Protein AF-A0A959LUS0-F1 (afdb_monomer_lite)

Sequence (94 aa):
MSSIDNTISLFEEMSQAIATKYLAEVKIMTAAKGERPGFDELMAILKKFEKELTQIGAQTVDTAKKVNNPEIETLTDKLHTIIKSTVEGFIKQL

pLDDT: mean 91.71, std 6.07, range [54.25, 96.62]

Foldseek 3Di:
DDPLVVLLVVLLVVLLVLLVVLLVVQVVVCVVVVHGDDPVVVVVSLVVSLVVLVVVLVVSLVVCVVVVPVCSVVSSVSSVVSSVVSSVVSVVSD

Radius of gyration: 15.45 Å; chains: 1; bounding box: 32×21×44 Å

Structure (mmCIF, N/CA/C/O backbone):
data_AF-A0A959LUS0-F1
#
_entry.id   AF-A0A959LUS0-F1
#
loop_
_atom_site.group_PDB
_atom_site.id
_atom_site.type_symbol
_atom_site.label_atom_id
_atom_site.label_alt_id
_atom_site.label_comp_id
_atom_site.label_asym_id
_atom_site.label_entity_id
_atom_site.label_seq_id
_atom_site.pdbx_PDB_ins_code
_atom_site.Cartn_x
_atom_site.Cartn_y
_atom_site.Cartn_z
_atom_site.occupancy
_atom_site.B_iso_or_equiv
_atom_site.auth_seq_id
_atom_site.auth_comp_id
_atom_site.auth_asym_id
_atom_site.auth_atom_id
_atom_site.pdbx_PDB_model_num
ATOM 1 N N . MET A 1 1 ? -3.502 12.635 21.737 1.00 54.25 1 MET A N 1
ATOM 2 C CA . MET A 1 1 ? -3.370 11.749 20.564 1.00 54.25 1 MET A CA 1
ATOM 3 C C . MET A 1 1 ? -3.737 10.356 21.035 1.00 54.25 1 MET A C 1
ATOM 5 O O . MET A 1 1 ? -3.157 9.922 22.029 1.00 54.25 1 MET A O 1
ATOM 9 N N . SER A 1 2 ? -4.773 9.734 20.466 1.00 68.38 2 SER A N 1
ATOM 10 C CA . SER A 1 2 ? -5.183 8.387 20.885 1.00 68.38 2 SER A CA 1
ATOM 11 C C . SER A 1 2 ? -4.161 7.347 20.397 1.00 68.38 2 SER A C 1
ATOM 13 O O . SER A 1 2 ? -3.411 7.593 19.452 1.00 68.38 2 SER A O 1
ATOM 15 N N . SER A 1 3 ? -4.115 6.171 21.032 1.00 76.38 3 SER A N 1
ATOM 16 C CA . SER A 1 3 ? -3.254 5.052 20.597 1.00 76.38 3 SER A CA 1
ATOM 17 C C . SER A 1 3 ? -3.528 4.638 19.137 1.00 76.38 3 SER A C 1
ATOM 19 O O . SER A 1 3 ? -2.642 4.173 18.415 1.00 76.38 3 SER A O 1
ATOM 21 N N . ILE A 1 4 ? -4.757 4.868 18.675 1.00 82.06 4 ILE A N 1
ATOM 22 C CA . ILE A 1 4 ? -5.204 4.551 17.320 1.00 82.06 4 ILE A CA 1
ATOM 23 C C . ILE A 1 4 ? -4.750 5.596 16.323 1.00 82.06 4 ILE A C 1
ATOM 25 O O . ILE A 1 4 ? -4.259 5.208 15.270 1.00 82.06 4 ILE A O 1
ATOM 29 N N . ASP A 1 5 ? -4.821 6.883 16.665 1.00 86.75 5 ASP A N 1
ATOM 30 C CA . ASP A 1 5 ? -4.284 7.941 15.803 1.00 86.75 5 ASP A CA 1
ATOM 31 C C . ASP A 1 5 ? -2.804 7.683 15.505 1.00 86.75 5 ASP A C 1
ATOM 33 O O . ASP A 1 5 ? -2.390 7.727 14.353 1.00 86.75 5 ASP A O 1
ATOM 37 N N . ASN A 1 6 ? -2.027 7.295 16.524 1.00 88.50 6 ASN A N 1
ATOM 38 C CA . ASN A 1 6 ? -0.621 6.927 16.347 1.00 88.50 6 ASN A CA 1
ATOM 39 C C . ASN A 1 6 ? -0.450 5.708 15.426 1.00 88.50 6 ASN A C 1
ATOM 41 O O . ASN A 1 6 ? 0.436 5.695 14.577 1.00 88.50 6 ASN A O 1
ATOM 45 N N . THR A 1 7 ? -1.295 4.684 15.579 1.00 90.00 7 THR A N 1
ATOM 46 C CA . THR A 1 7 ? -1.252 3.479 14.734 1.00 90.00 7 THR A CA 1
ATOM 47 C C . THR A 1 7 ? -1.591 3.803 13.278 1.00 90.00 7 THR A C 1
ATOM 49 O O . THR A 1 7 ? -0.930 3.310 12.367 1.00 90.00 7 THR A O 1
ATOM 52 N N . ILE A 1 8 ? -2.596 4.653 13.058 1.00 92.88 8 ILE A N 1
ATOM 53 C CA . ILE A 1 8 ? -3.017 5.116 11.733 1.00 92.88 8 ILE A CA 1
ATOM 54 C C . ILE A 1 8 ? -1.897 5.934 11.085 1.00 92.88 8 ILE A C 1
ATOM 56 O O . ILE A 1 8 ? -1.539 5.650 9.946 1.00 92.88 8 ILE A O 1
ATOM 60 N N . SER A 1 9 ? -1.307 6.892 11.807 1.00 93.81 9 SER A N 1
ATOM 61 C CA . SER A 1 9 ? -0.195 7.702 11.296 1.00 93.81 9 SER A CA 1
ATOM 62 C C . SER A 1 9 ? 1.017 6.847 10.927 1.00 93.81 9 SER A C 1
ATOM 64 O O . SER A 1 9 ? 1.551 6.993 9.832 1.00 93.81 9 SER A O 1
ATOM 66 N N . LEU A 1 10 ? 1.407 5.895 11.781 1.00 93.50 10 LEU A N 1
ATOM 67 C CA . LEU A 1 10 ? 2.501 4.968 11.470 1.00 93.50 10 LEU A CA 1
ATOM 68 C C . LEU A 1 10 ? 2.191 4.113 10.237 1.00 93.50 10 LEU A C 1
ATOM 70 O O . LEU A 1 10 ? 3.061 3.897 9.395 1.00 93.50 10 LEU A O 1
ATOM 74 N N . PHE A 1 11 ? 0.952 3.636 10.103 1.00 95.25 11 PHE A N 1
ATOM 75 C CA . PHE A 1 11 ? 0.546 2.873 8.928 1.00 95.25 11 PHE A CA 1
ATOM 76 C C . PHE A 1 11 ? 0.575 3.719 7.647 1.00 95.25 11 PHE A C 1
ATOM 78 O O . PHE A 1 11 ? 0.980 3.223 6.594 1.00 95.25 11 PHE A O 1
ATOM 85 N N . GLU A 1 12 ? 0.182 4.990 7.721 1.00 95.62 12 GLU A N 1
ATOM 86 C CA . GLU A 1 12 ? 0.261 5.930 6.603 1.00 95.62 12 GLU A CA 1
ATOM 87 C C . GLU A 1 12 ? 1.714 6.179 6.176 1.00 95.62 12 GLU A C 1
ATOM 89 O O . GLU A 1 12 ? 2.039 6.034 4.995 1.00 95.62 12 GLU A O 1
ATOM 94 N N . GLU A 1 13 ? 2.609 6.452 7.128 1.00 95.50 13 GLU A N 1
ATOM 95 C CA . GLU A 1 13 ? 4.047 6.611 6.875 1.00 95.50 13 GLU A CA 1
ATOM 96 C C . GLU A 1 13 ? 4.653 5.355 6.232 1.00 95.50 13 GLU A C 1
ATOM 98 O O . GLU A 1 13 ? 5.361 5.440 5.223 1.00 95.50 13 GLU A O 1
ATOM 103 N N . MET A 1 14 ? 4.326 4.172 6.762 1.00 95.44 14 MET A N 1
ATOM 104 C CA . MET A 1 14 ? 4.759 2.897 6.187 1.00 95.44 14 MET A CA 1
ATOM 105 C C . MET A 1 14 ? 4.221 2.699 4.769 1.00 95.44 14 MET A C 1
ATOM 107 O O . MET A 1 14 ? 4.969 2.284 3.882 1.00 95.44 14 MET A O 1
ATOM 111 N N . SER A 1 15 ? 2.949 3.021 4.530 1.00 95.44 15 SER A N 1
ATOM 112 C CA . SER A 1 15 ? 2.327 2.886 3.209 1.00 95.44 15 SER A CA 1
ATOM 113 C C . SER A 1 15 ? 3.027 3.767 2.171 1.00 95.44 15 SER A C 1
ATOM 115 O O . SER A 1 15 ? 3.324 3.306 1.065 1.00 95.44 15 SER A O 1
ATOM 117 N N . GLN A 1 16 ? 3.382 5.000 2.543 1.00 95.50 16 GLN A N 1
ATOM 118 C CA . GLN A 1 16 ? 4.153 5.916 1.695 1.00 95.50 16 GLN A CA 1
ATOM 119 C C . GLN A 1 16 ? 5.585 5.421 1.439 1.00 95.50 16 GLN A C 1
ATOM 121 O O . GLN A 1 16 ? 6.084 5.500 0.309 1.00 95.50 16 GLN A O 1
ATOM 126 N N . ALA A 1 17 ? 6.250 4.863 2.454 1.00 95.81 17 ALA A N 1
ATOM 127 C CA . ALA A 1 17 ? 7.584 4.284 2.301 1.00 95.81 17 ALA A CA 1
ATOM 128 C C . ALA A 1 17 ? 7.577 3.082 1.338 1.00 95.81 17 ALA A C 1
ATOM 130 O O . ALA A 1 17 ? 8.440 2.975 0.462 1.00 95.81 17 ALA A O 1
ATOM 131 N N . ILE A 1 18 ? 6.568 2.213 1.445 1.00 95.62 18 ILE A N 1
ATOM 132 C CA . ILE A 1 18 ? 6.379 1.068 0.545 1.00 95.62 18 ILE A CA 1
ATOM 133 C C . ILE A 1 18 ? 6.101 1.550 -0.882 1.00 95.62 18 ILE A C 1
ATOM 135 O O . ILE A 1 18 ? 6.731 1.061 -1.821 1.00 95.62 18 ILE A O 1
ATOM 139 N N . ALA A 1 19 ? 5.227 2.543 -1.064 1.00 96.25 19 ALA A N 1
ATOM 140 C CA . ALA A 1 19 ? 4.974 3.126 -2.381 1.00 96.25 19 ALA A CA 1
ATOM 141 C C . ALA A 1 19 ? 6.264 3.681 -3.008 1.00 96.25 19 ALA A C 1
ATOM 143 O O . ALA A 1 19 ? 6.569 3.401 -4.167 1.00 96.25 19 ALA A O 1
ATOM 144 N N . THR A 1 20 ? 7.076 4.393 -2.222 1.00 95.50 20 THR A N 1
ATOM 145 C CA . THR A 1 20 ? 8.369 4.936 -2.668 1.00 95.50 20 THR A CA 1
ATOM 146 C C . THR A 1 20 ? 9.340 3.831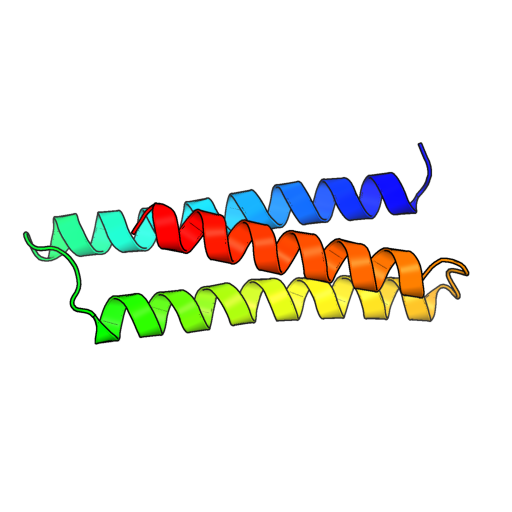 -3.087 1.00 95.50 20 THR A C 1
ATOM 148 O O . THR A 1 20 ? 9.988 3.948 -4.129 1.00 95.50 20 THR A O 1
ATOM 151 N N . LYS A 1 21 ? 9.412 2.732 -2.323 1.00 96.25 21 LYS A N 1
ATOM 152 C CA . LYS A 1 21 ? 10.215 1.543 -2.657 1.00 96.25 21 LYS A CA 1
ATOM 153 C C . LYS A 1 21 ? 9.810 0.961 -4.016 1.00 96.25 21 LYS A C 1
ATOM 155 O O . LYS A 1 21 ? 10.677 0.755 -4.862 1.00 96.25 21 LYS A O 1
ATOM 160 N N . TYR A 1 22 ? 8.517 0.744 -4.256 1.00 96.06 22 TYR A N 1
ATOM 161 C CA . TYR A 1 22 ? 8.049 0.191 -5.534 1.00 96.06 22 TYR A CA 1
ATOM 162 C C . TYR A 1 22 ? 8.213 1.172 -6.705 1.00 96.06 22 TYR A C 1
ATOM 164 O O . TYR A 1 22 ? 8.522 0.753 -7.819 1.00 96.06 22 TYR A O 1
ATOM 172 N N . LEU A 1 23 ? 8.089 2.484 -6.474 1.00 94.50 23 LEU A N 1
ATOM 173 C CA . LEU A 1 23 ? 8.384 3.488 -7.505 1.00 94.50 23 LEU A CA 1
ATOM 174 C C . LEU A 1 23 ? 9.871 3.496 -7.867 1.00 94.50 23 LEU A C 1
ATOM 176 O O . LEU A 1 23 ? 10.225 3.641 -9.038 1.00 94.50 23 LEU A O 1
ATOM 180 N N . ALA A 1 24 ? 10.750 3.331 -6.878 1.00 94.75 24 ALA A N 1
ATOM 181 C CA . ALA A 1 24 ? 12.177 3.180 -7.122 1.00 94.75 24 ALA A CA 1
ATOM 182 C C . ALA A 1 24 ? 12.471 1.909 -7.932 1.00 94.75 24 ALA A C 1
ATOM 184 O O . ALA A 1 24 ? 13.257 1.977 -8.873 1.00 94.75 24 ALA A O 1
ATOM 185 N N . GLU A 1 25 ? 11.801 0.789 -7.642 1.00 93.69 25 GLU A N 1
ATOM 186 C CA . GLU A 1 25 ? 11.919 -0.452 -8.423 1.00 93.69 25 GLU A CA 1
ATOM 187 C C . GLU A 1 25 ? 11.552 -0.228 -9.899 1.00 93.69 25 GLU A C 1
ATOM 189 O O . GLU A 1 25 ? 12.338 -0.568 -10.782 1.00 93.69 25 GLU A O 1
ATOM 194 N N . VAL A 1 26 ? 10.430 0.447 -10.180 1.00 93.88 26 VAL A N 1
ATOM 195 C CA . VAL A 1 26 ? 10.024 0.804 -11.555 1.00 93.88 26 VAL A CA 1
ATOM 196 C C . VAL A 1 26 ? 11.072 1.684 -12.244 1.00 93.88 26 VAL A C 1
ATOM 198 O O . VAL A 1 26 ? 11.422 1.445 -13.405 1.00 93.88 26 VAL A O 1
ATOM 201 N N . LYS A 1 27 ? 11.615 2.686 -11.543 1.00 93.19 27 LYS A N 1
ATOM 202 C CA . LYS A 1 27 ? 12.664 3.570 -12.081 1.00 93.19 27 LYS A CA 1
ATOM 203 C C . LYS A 1 27 ? 13.960 2.811 -12.371 1.00 93.19 27 LYS A C 1
ATOM 205 O O . LYS A 1 27 ? 14.561 3.027 -13.420 1.00 93.19 27 LYS A O 1
ATOM 210 N N . ILE A 1 28 ? 14.366 1.906 -11.482 1.00 93.94 28 ILE A N 1
ATOM 211 C CA . ILE A 1 28 ? 15.548 1.055 -11.664 1.00 93.94 28 ILE A CA 1
ATOM 212 C C . ILE A 1 28 ? 15.346 0.120 -12.858 1.00 93.94 28 ILE A C 1
ATOM 214 O O . ILE A 1 28 ? 16.234 0.023 -13.700 1.00 93.94 28 ILE A O 1
ATOM 218 N N . MET A 1 29 ? 14.175 -0.513 -12.983 1.00 91.62 29 MET A N 1
ATOM 219 C CA . MET A 1 29 ? 13.849 -1.350 -14.143 1.00 91.62 29 MET A CA 1
ATOM 220 C C . MET A 1 29 ? 13.890 -0.551 -15.448 1.00 91.62 29 MET A C 1
ATOM 222 O O . MET A 1 29 ? 14.456 -1.027 -16.428 1.00 91.62 29 MET A O 1
ATOM 226 N N . THR A 1 30 ? 13.355 0.673 -15.440 1.00 91.94 30 THR A N 1
ATOM 227 C CA . THR A 1 30 ? 13.400 1.582 -16.597 1.00 91.94 30 THR A CA 1
ATOM 228 C C . THR A 1 30 ? 14.842 1.899 -16.994 1.00 91.94 30 THR A C 1
ATOM 230 O O . THR A 1 30 ? 15.211 1.782 -18.159 1.00 91.94 30 THR A O 1
ATOM 233 N N . ALA A 1 31 ? 15.684 2.251 -16.019 1.00 93.38 31 ALA A N 1
ATOM 234 C CA . ALA A 1 31 ? 17.092 2.555 -16.259 1.00 93.38 31 ALA A CA 1
ATOM 235 C C . ALA A 1 31 ? 17.882 1.330 -16.751 1.00 93.38 31 ALA A C 1
ATOM 237 O O . ALA A 1 31 ? 18.727 1.462 -17.631 1.00 93.38 31 ALA A O 1
ATOM 238 N N . ALA A 1 32 ? 17.593 0.140 -16.214 1.00 92.50 32 ALA A N 1
ATOM 239 C CA . ALA A 1 32 ? 18.274 -1.099 -16.581 1.00 92.50 32 ALA A CA 1
ATOM 240 C C . ALA A 1 32 ? 17.899 -1.594 -17.986 1.00 92.50 32 ALA A C 1
ATOM 242 O O . ALA A 1 32 ? 18.753 -2.123 -18.694 1.00 92.50 32 ALA A O 1
ATOM 243 N N . LYS A 1 33 ? 16.635 -1.429 -18.391 1.00 91.00 33 LYS A N 1
ATOM 244 C CA . LYS A 1 33 ? 16.152 -1.836 -19.719 1.00 91.00 33 LYS A CA 1
ATOM 245 C C . LYS A 1 33 ? 16.371 -0.777 -20.798 1.00 91.00 33 LYS A C 1
ATOM 247 O O . LYS A 1 33 ? 16.339 -1.103 -21.977 1.00 91.00 33 LYS A O 1
ATOM 252 N N . GLY A 1 34 ? 16.566 0.482 -20.404 1.00 91.25 34 GLY A N 1
ATOM 253 C CA . GLY A 1 34 ? 16.6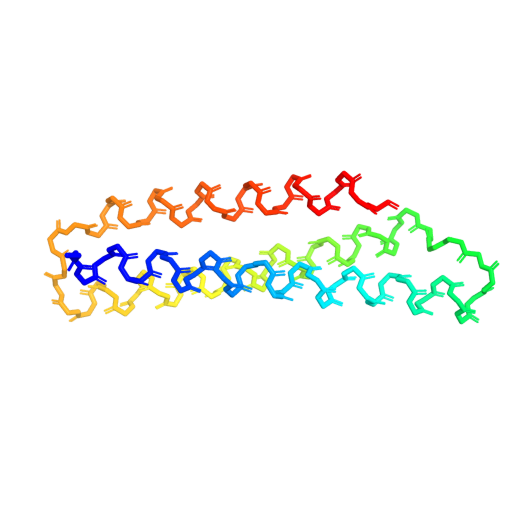04 1.621 -21.324 1.00 91.25 34 GLY A CA 1
ATOM 254 C C . GLY A 1 34 ? 15.225 2.026 -21.858 1.00 91.25 34 GLY A C 1
ATOM 255 O O . GLY A 1 34 ? 15.127 2.967 -22.640 1.00 91.25 34 GLY A O 1
ATOM 256 N N . GLU A 1 35 ? 14.160 1.353 -21.422 1.00 89.88 35 GLU A N 1
ATOM 257 C CA . GLU A 1 35 ? 12.777 1.629 -21.796 1.00 89.88 35 GLU A CA 1
ATOM 258 C C . GLU A 1 35 ? 11.835 1.413 -20.609 1.00 89.88 35 GLU A C 1
ATOM 260 O O . GLU A 1 35 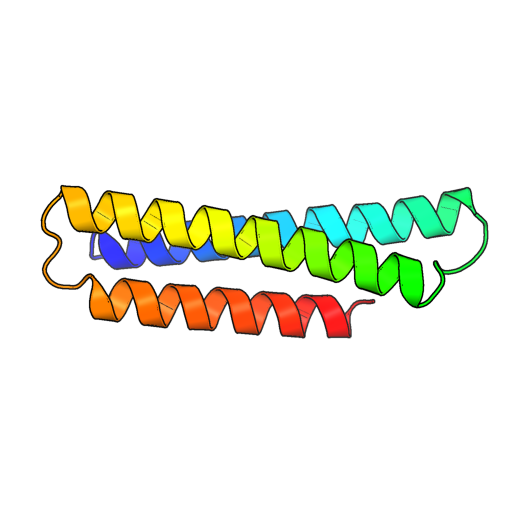? 12.158 0.715 -19.643 1.00 89.88 35 GLU A O 1
ATOM 265 N N . ARG A 1 36 ? 10.653 2.031 -20.675 1.00 87.88 36 ARG A N 1
ATOM 266 C CA . ARG A 1 36 ? 9.623 1.893 -19.642 1.00 87.88 36 ARG A CA 1
ATOM 267 C C . ARG A 1 36 ? 9.152 0.428 -19.569 1.00 87.88 36 ARG A C 1
ATOM 269 O O . ARG A 1 36 ? 8.873 -0.145 -20.621 1.00 87.88 36 ARG A O 1
ATOM 276 N N . PRO A 1 37 ? 8.999 -0.162 -18.364 1.00 91.88 37 PRO A N 1
ATOM 277 C CA . PRO A 1 37 ? 8.443 -1.500 -18.209 1.00 91.88 37 PRO A CA 1
ATOM 278 C C . PRO A 1 37 ? 7.096 -1.646 -18.917 1.00 91.88 37 PRO A C 1
ATOM 280 O O . PRO A 1 37 ? 6.272 -0.723 -18.915 1.00 91.88 37 PRO A O 1
ATOM 283 N N . GLY A 1 38 ? 6.871 -2.820 -19.504 1.00 92.62 38 GLY A N 1
ATOM 284 C CA . GLY A 1 38 ? 5.620 -3.126 -20.192 1.00 92.62 38 GLY A CA 1
ATOM 285 C C . GLY A 1 38 ? 4.429 -3.149 -19.232 1.00 92.62 38 GLY A C 1
ATOM 286 O O . GLY A 1 38 ? 4.587 -3.273 -18.016 1.00 92.62 38 GLY A O 1
ATOM 287 N N . PHE A 1 39 ? 3.215 -3.076 -19.781 1.00 91.12 39 PHE A N 1
ATOM 288 C CA . PHE A 1 39 ? 1.981 -3.091 -18.988 1.00 91.12 39 PHE A CA 1
ATOM 289 C C . PHE A 1 39 ? 1.904 -4.289 -18.030 1.00 91.12 39 PHE A C 1
ATOM 291 O O . PHE A 1 39 ? 1.589 -4.112 -16.855 1.00 91.12 39 PHE A O 1
ATOM 298 N N . ASP A 1 40 ? 2.257 -5.488 -18.499 1.00 93.62 40 ASP A N 1
ATOM 299 C CA . ASP A 1 40 ? 2.219 -6.705 -17.681 1.00 93.62 40 ASP A CA 1
ATOM 300 C C . ASP A 1 40 ? 3.186 -6.642 -16.491 1.00 93.62 40 ASP A C 1
ATOM 302 O O . ASP A 1 40 ? 2.868 -7.114 -15.398 1.00 93.62 40 ASP A O 1
ATOM 306 N N . GLU A 1 41 ? 4.347 -6.009 -16.670 1.00 93.00 41 GLU A N 1
ATOM 307 C CA . GLU A 1 41 ? 5.341 -5.835 -15.609 1.00 93.00 41 GLU A CA 1
ATOM 308 C C . GLU A 1 41 ? 4.876 -4.808 -14.580 1.00 93.00 41 GLU A C 1
ATOM 310 O O . GLU A 1 41 ? 4.942 -5.065 -13.378 1.00 93.00 41 GLU A O 1
ATOM 315 N N . LEU A 1 42 ? 4.336 -3.677 -15.045 1.00 93.50 42 LEU A N 1
ATOM 316 C CA . LEU A 1 42 ? 3.742 -2.663 -14.174 1.00 93.50 42 LEU A CA 1
ATOM 317 C C . LEU A 1 42 ? 2.564 -3.238 -13.378 1.00 93.50 42 LEU A C 1
ATOM 319 O O . LEU A 1 42 ? 2.451 -2.992 -12.179 1.00 93.50 42 LEU A O 1
ATOM 323 N N . MET A 1 43 ? 1.726 -4.062 -14.008 1.00 93.62 43 MET A N 1
ATOM 324 C CA . MET A 1 43 ? 0.615 -4.744 -13.345 1.00 93.62 43 MET A CA 1
ATOM 325 C C . MET A 1 43 ? 1.109 -5.782 -12.324 1.00 93.62 43 MET A C 1
ATOM 327 O O . MET A 1 43 ? 0.527 -5.922 -11.247 1.00 93.62 43 MET A O 1
ATOM 331 N N . ALA A 1 44 ? 2.195 -6.503 -12.617 1.00 94.56 44 ALA A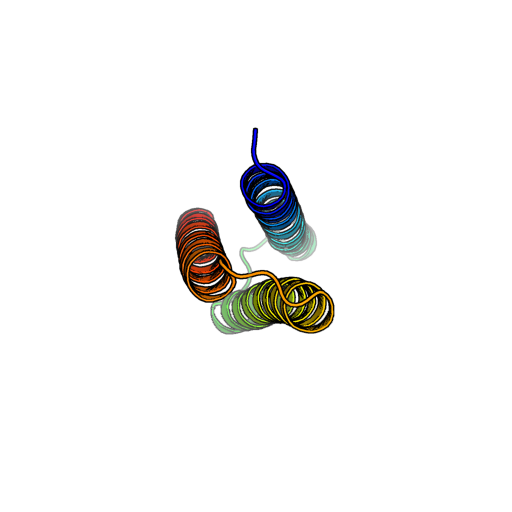 N 1
ATOM 332 C CA . ALA A 1 44 ? 2.805 -7.426 -11.663 1.00 94.56 44 ALA A CA 1
ATOM 333 C C . ALA A 1 44 ? 3.371 -6.693 -10.434 1.00 94.56 44 ALA A C 1
ATOM 335 O O . ALA A 1 44 ? 3.196 -7.165 -9.308 1.00 94.56 44 ALA A O 1
ATOM 336 N N . ILE A 1 45 ? 4.003 -5.535 -10.639 1.00 94.62 45 ILE A N 1
ATOM 337 C CA . ILE A 1 45 ? 4.489 -4.661 -9.564 1.00 94.62 45 ILE A CA 1
ATOM 338 C C . ILE A 1 45 ? 3.316 -4.143 -8.731 1.00 94.62 45 ILE A C 1
ATOM 340 O O . ILE A 1 45 ? 3.331 -4.290 -7.511 1.00 94.62 45 ILE A O 1
ATOM 344 N N . LEU A 1 46 ? 2.268 -3.626 -9.380 1.00 94.38 46 LEU A N 1
ATOM 345 C CA . LEU A 1 46 ? 1.065 -3.129 -8.713 1.00 94.38 46 LEU A CA 1
ATOM 346 C C . LEU A 1 46 ? 0.430 -4.200 -7.814 1.00 94.38 46 LEU A C 1
ATOM 348 O O . LEU A 1 46 ? 0.136 -3.930 -6.653 1.00 94.38 46 LEU A O 1
ATOM 352 N N . LYS A 1 47 ? 0.299 -5.438 -8.307 1.00 94.94 47 LYS A N 1
ATOM 353 C CA . LYS A 1 47 ? -0.235 -6.564 -7.521 1.00 94.94 47 LYS A CA 1
ATOM 354 C C . LYS A 1 47 ? 0.627 -6.909 -6.308 1.00 94.94 47 LYS A C 1
ATOM 356 O O . LYS A 1 47 ? 0.090 -7.244 -5.254 1.00 94.94 47 LYS A O 1
ATOM 361 N N . LYS A 1 48 ? 1.959 -6.876 -6.443 1.00 95.50 48 LYS A N 1
ATOM 362 C CA . LYS A 1 48 ? 2.873 -7.119 -5.311 1.00 95.50 48 LYS A CA 1
ATOM 363 C C . LYS A 1 48 ? 2.741 -6.020 -4.263 1.00 95.50 48 LYS A C 1
ATOM 365 O O . LYS A 1 48 ? 2.608 -6.322 -3.081 1.00 95.50 48 LYS A O 1
ATOM 370 N N . PHE A 1 49 ? 2.714 -4.776 -4.722 1.00 95.69 49 PHE A N 1
ATOM 371 C CA . PHE A 1 49 ? 2.559 -3.596 -3.892 1.00 95.69 49 PHE A CA 1
ATOM 372 C C . PHE A 1 49 ? 1.239 -3.597 -3.105 1.00 95.69 49 PHE A C 1
ATOM 374 O O . PHE A 1 49 ? 1.260 -3.495 -1.879 1.00 95.69 49 PHE A O 1
ATOM 381 N N . GLU A 1 50 ? 0.103 -3.799 -3.776 1.00 94.81 50 GLU A N 1
ATOM 382 C CA . GLU A 1 50 ? -1.216 -3.873 -3.133 1.00 94.81 50 GLU A CA 1
ATOM 383 C C . GLU A 1 50 ? -1.286 -5.020 -2.112 1.00 94.81 50 GLU A C 1
ATOM 385 O O . GLU A 1 50 ? -1.815 -4.860 -1.006 1.00 94.81 50 GLU A O 1
ATOM 390 N N . LYS A 1 51 ? -0.694 -6.174 -2.447 1.00 95.75 51 LYS A N 1
ATOM 391 C CA . LYS A 1 51 ? -0.622 -7.324 -1.543 1.00 95.75 51 LYS A CA 1
ATOM 392 C C . LYS A 1 51 ? 0.205 -7.023 -0.292 1.00 95.75 51 LYS A C 1
ATOM 394 O O . LYS A 1 51 ? -0.235 -7.382 0.797 1.00 95.75 51 LYS A O 1
ATOM 399 N N . GLU A 1 52 ? 1.368 -6.385 -0.428 1.00 96.19 52 GLU A N 1
ATOM 400 C CA . GLU A 1 52 ? 2.233 -6.022 0.707 1.00 96.19 52 GLU A CA 1
ATOM 401 C C . GLU A 1 52 ? 1.512 -5.051 1.655 1.00 96.19 52 GLU A C 1
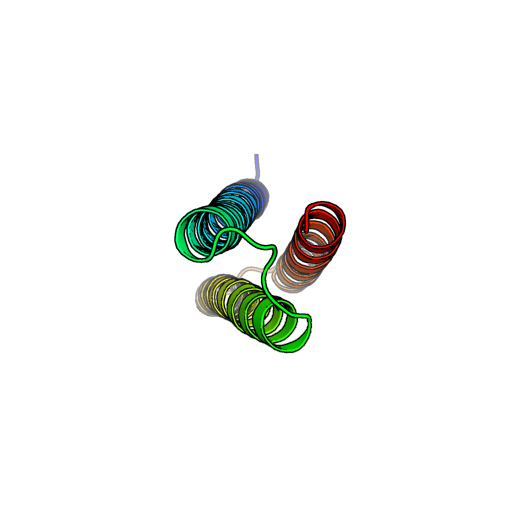ATOM 403 O O . GLU A 1 52 ? 1.448 -5.308 2.858 1.00 96.19 52 GLU A O 1
ATOM 408 N N . LEU A 1 53 ? 0.865 -4.010 1.115 1.00 94.69 53 LEU A N 1
ATOM 409 C CA . LEU A 1 53 ? 0.055 -3.074 1.905 1.00 94.69 53 LEU A CA 1
ATOM 410 C C . LEU A 1 53 ? -1.091 -3.771 2.646 1.00 94.69 53 LEU A C 1
ATOM 412 O O . LEU A 1 53 ? -1.288 -3.559 3.844 1.00 94.69 53 LEU A O 1
ATOM 416 N N . THR A 1 54 ? -1.830 -4.634 1.947 1.00 94.44 54 THR A N 1
ATOM 417 C CA . THR A 1 54 ? -2.970 -5.357 2.526 1.00 94.44 54 THR A CA 1
ATOM 418 C C . THR A 1 54 ? -2.529 -6.308 3.635 1.00 94.44 54 THR A C 1
ATOM 420 O O . THR A 1 54 ? -3.190 -6.398 4.668 1.00 94.44 54 THR A O 1
ATOM 423 N N . GLN A 1 55 ? -1.401 -7.002 3.458 1.00 95.75 55 GLN A N 1
ATOM 424 C CA . GLN A 1 55 ? -0.854 -7.901 4.476 1.00 95.75 55 GLN A CA 1
ATOM 425 C C . GLN A 1 55 ? -0.470 -7.153 5.753 1.00 95.75 55 GLN A C 1
ATOM 427 O O . GLN A 1 55 ? -0.805 -7.611 6.844 1.00 95.75 55 GLN A O 1
ATOM 432 N N . ILE A 1 56 ? 0.183 -5.998 5.623 1.00 94.06 56 ILE A N 1
ATOM 433 C CA . ILE A 1 56 ? 0.553 -5.170 6.776 1.00 94.06 56 ILE A CA 1
ATOM 434 C C . ILE A 1 56 ? -0.708 -4.632 7.458 1.00 94.06 56 ILE A C 1
ATOM 436 O O . ILE A 1 56 ? -0.841 -4.758 8.672 1.00 94.06 56 ILE A O 1
ATOM 440 N N . GLY A 1 57 ? -1.677 -4.123 6.689 1.00 93.31 57 GLY A N 1
ATOM 441 C CA . GLY A 1 57 ? -2.941 -3.626 7.239 1.00 93.31 57 GLY A CA 1
ATOM 442 C C . GLY A 1 57 ? -3.703 -4.705 8.011 1.00 93.31 57 GLY A C 1
ATOM 443 O O . GLY A 1 57 ? -4.166 -4.463 9.126 1.00 93.31 57 GLY A O 1
ATOM 444 N N . ALA A 1 58 ? -3.760 -5.927 7.473 1.00 93.62 58 ALA A N 1
ATOM 445 C CA . ALA A 1 58 ? -4.364 -7.071 8.150 1.00 93.62 58 ALA A CA 1
ATOM 446 C C . ALA A 1 58 ? -3.641 -7.419 9.462 1.00 93.62 58 ALA A C 1
ATOM 448 O O . ALA A 1 58 ? -4.297 -7.627 10.480 1.00 93.62 58 ALA A O 1
ATOM 449 N N . GLN A 1 59 ? -2.303 -7.416 9.476 1.00 92.75 59 GLN A N 1
ATOM 450 C CA . GLN A 1 59 ? -1.518 -7.650 10.696 1.00 92.75 59 GLN A CA 1
ATOM 451 C C . GLN A 1 59 ? -1.765 -6.577 11.765 1.00 92.75 59 GLN A C 1
ATOM 453 O O . GLN A 1 59 ? -1.864 -6.902 12.955 1.00 92.75 59 GLN A O 1
ATOM 458 N N . THR A 1 60 ? -1.900 -5.312 11.358 1.00 91.25 60 THR A N 1
ATOM 459 C CA . THR A 1 60 ? -2.238 -4.203 12.259 1.00 91.25 60 THR A CA 1
ATOM 460 C C . THR A 1 60 ? -3.620 -4.403 12.881 1.00 91.25 60 THR A C 1
ATOM 462 O O . THR A 1 60 ? -3.758 -4.323 14.105 1.00 91.25 60 THR A O 1
ATOM 465 N N . VAL A 1 61 ? -4.631 -4.743 12.072 1.00 91.69 61 VAL A N 1
ATOM 466 C CA . VAL A 1 61 ? -5.990 -5.035 12.563 1.00 91.69 61 VAL A CA 1
ATOM 467 C C . VAL A 1 61 ? -5.997 -6.257 13.480 1.00 91.69 61 VAL A C 1
ATOM 469 O O . VAL A 1 61 ? -6.574 -6.205 14.562 1.00 91.69 61 VAL A O 1
ATOM 472 N N . ASP A 1 62 ? -5.330 -7.348 13.110 1.00 91.69 62 ASP A N 1
ATOM 473 C CA . ASP A 1 62 ? -5.289 -8.566 13.926 1.00 91.69 62 ASP A CA 1
ATOM 474 C C . ASP A 1 62 ? -4.616 -8.333 15.283 1.00 91.69 62 ASP A C 1
ATOM 476 O O . ASP A 1 62 ? -5.048 -8.879 16.302 1.00 91.69 62 ASP A O 1
ATOM 480 N N . THR A 1 63 ? -3.587 -7.487 15.325 1.00 88.81 63 THR A N 1
ATOM 481 C CA . THR A 1 63 ? -2.940 -7.086 16.581 1.00 88.81 63 THR A CA 1
ATOM 482 C C . THR A 1 63 ? -3.893 -6.265 17.448 1.00 88.81 63 THR A C 1
ATOM 484 O O . THR A 1 63 ? -4.026 -6.541 18.641 1.00 88.81 63 THR A O 1
ATOM 487 N N . ALA A 1 64 ? -4.622 -5.319 16.850 1.00 87.00 64 ALA A N 1
ATOM 488 C CA . ALA A 1 64 ? -5.622 -4.522 17.554 1.00 87.00 64 ALA A CA 1
ATOM 489 C C . ALA A 1 64 ? -6.808 -5.371 18.065 1.00 87.00 64 ALA A C 1
ATOM 491 O O . ALA A 1 64 ? -7.314 -5.118 19.161 1.00 87.00 64 ALA A O 1
ATOM 492 N N . LYS A 1 65 ? -7.204 -6.429 17.336 1.00 86.62 65 LYS A N 1
ATOM 493 C CA . LYS A 1 65 ? -8.238 -7.390 17.776 1.00 86.62 65 LYS A CA 1
ATOM 494 C C . LYS A 1 65 ? -7.799 -8.149 19.021 1.00 86.62 65 LYS A C 1
ATOM 496 O O . LYS A 1 65 ? -8.580 -8.296 19.954 1.00 86.62 65 LYS A O 1
ATOM 501 N N . LYS A 1 66 ? -6.541 -8.598 19.068 1.00 88.69 66 LYS A N 1
ATOM 502 C CA . LYS A 1 66 ? -5.996 -9.367 20.203 1.00 88.69 66 LYS A CA 1
ATOM 503 C C . LYS A 1 66 ? -5.961 -8.583 21.513 1.00 88.69 66 LYS A C 1
ATOM 505 O O . LYS A 1 66 ? -6.041 -9.191 22.574 1.00 88.69 66 LYS A O 1
ATOM 510 N N . VAL A 1 67 ? -5.853 -7.257 21.448 1.00 87.19 67 VAL A N 1
ATOM 511 C CA . VAL A 1 67 ? -5.868 -6.383 22.633 1.00 87.19 67 VAL A CA 1
ATOM 512 C C . VAL A 1 67 ? -7.268 -5.847 22.965 1.00 87.19 67 VAL A C 1
ATOM 514 O O . VAL A 1 67 ? -7.383 -4.942 23.785 1.00 87.19 67 VAL A O 1
ATOM 517 N N . ASN A 1 68 ? -8.325 -6.406 22.354 1.00 82.06 68 ASN A N 1
ATOM 518 C CA . ASN A 1 68 ? -9.725 -5.997 22.526 1.00 82.06 68 ASN A CA 1
ATOM 519 C C . ASN A 1 68 ? -9.935 -4.487 22.351 1.00 82.06 68 ASN A C 1
ATOM 521 O O . ASN A 1 68 ? -10.617 -3.846 23.151 1.00 82.06 68 ASN A O 1
ATOM 525 N N . ASN A 1 69 ? -9.325 -3.906 21.315 1.00 79.94 69 ASN A N 1
ATOM 526 C CA . ASN A 1 69 ? -9.487 -2.486 21.048 1.00 79.94 69 ASN A CA 1
ATOM 527 C C . ASN A 1 69 ? -10.954 -2.179 20.654 1.00 79.94 69 ASN A C 1
ATOM 529 O O . ASN A 1 69 ? -11.424 -2.727 19.653 1.00 79.94 69 ASN A O 1
ATOM 533 N N . PRO A 1 70 ? -11.679 -1.318 21.397 1.00 81.19 70 PRO A N 1
ATOM 534 C CA . PRO A 1 70 ? -13.091 -1.022 21.133 1.00 81.19 70 PRO A CA 1
ATOM 535 C C . PRO A 1 70 ? -13.336 -0.260 19.820 1.00 81.19 70 PRO A C 1
ATOM 537 O O . PRO A 1 70 ? -14.461 -0.223 19.338 1.00 81.19 70 PRO A O 1
ATOM 540 N N . GLU A 1 71 ? -12.301 0.322 19.217 1.00 86.06 71 GLU A N 1
ATOM 541 C CA . GLU A 1 71 ? -12.388 1.138 17.998 1.00 86.06 71 GLU A CA 1
ATOM 542 C C . GLU A 1 71 ? -11.817 0.389 16.770 1.00 86.06 71 GLU A C 1
ATOM 544 O O . GLU A 1 71 ? -11.324 0.990 15.811 1.00 86.06 71 GLU A O 1
ATOM 549 N N . ILE A 1 72 ? -11.858 -0.949 16.793 1.00 88.25 72 ILE A N 1
ATOM 550 C CA . ILE A 1 72 ? -11.316 -1.817 15.734 1.00 88.25 72 ILE A CA 1
ATOM 551 C C . ILE A 1 72 ? -11.941 -1.562 14.355 1.00 88.25 72 ILE A C 1
ATOM 553 O O . ILE A 1 72 ? -11.249 -1.635 13.337 1.00 88.25 72 ILE A O 1
ATOM 557 N N . GLU A 1 73 ? -13.239 -1.267 14.313 1.00 88.19 73 GLU A N 1
ATOM 558 C CA . GLU A 1 73 ? -13.967 -0.994 13.071 1.00 88.19 73 GLU A CA 1
ATOM 559 C C . GLU A 1 73 ? -13.454 0.303 12.443 1.00 88.19 73 GLU A C 1
ATOM 561 O O . GLU A 1 73 ? -13.002 0.297 11.299 1.00 88.19 73 GLU A O 1
ATOM 566 N N . THR A 1 74 ? -13.364 1.370 13.245 1.00 90.12 74 THR A N 1
ATOM 567 C CA . THR A 1 74 ? -12.777 2.653 12.840 1.00 90.12 74 THR A CA 1
ATOM 568 C C . THR A 1 74 ? -11.350 2.487 12.326 1.00 90.12 74 THR A C 1
ATOM 570 O O . THR A 1 74 ? -11.004 3.043 11.283 1.00 90.12 74 THR A O 1
ATOM 573 N N . LEU A 1 75 ? -10.514 1.712 13.028 1.00 91.19 75 LEU A N 1
ATOM 574 C CA . LEU A 1 75 ? -9.155 1.416 12.578 1.00 91.19 75 LEU A CA 1
ATOM 575 C C . LEU A 1 75 ? -9.182 0.733 11.205 1.00 91.19 75 LEU A C 1
ATOM 577 O O . LEU A 1 75 ? -8.517 1.196 10.284 1.00 91.19 75 LEU A O 1
ATOM 581 N N . THR A 1 76 ? -9.975 -0.328 11.053 1.00 92.94 76 THR A N 1
ATOM 582 C CA . THR A 1 76 ? -10.061 -1.114 9.811 1.00 92.94 76 THR A CA 1
ATOM 583 C C . THR A 1 76 ? -10.456 -0.243 8.616 1.00 92.94 76 THR A C 1
ATOM 585 O O . THR A 1 76 ? -9.782 -0.280 7.583 1.00 92.94 76 THR A O 1
ATOM 588 N N . ASP A 1 77 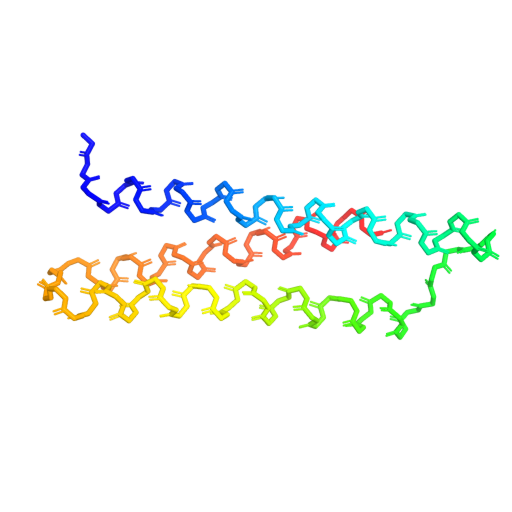? -11.480 0.597 8.769 1.00 94.19 77 ASP A N 1
ATOM 589 C CA . ASP A 1 77 ? -11.954 1.498 7.711 1.00 94.19 77 ASP A CA 1
ATOM 590 C C . ASP A 1 77 ? -10.903 2.550 7.329 1.00 94.19 77 ASP A C 1
ATOM 592 O O . ASP A 1 77 ? -10.700 2.865 6.147 1.00 94.19 77 ASP A O 1
ATOM 596 N N . LYS A 1 78 ? -10.186 3.081 8.327 1.00 94.81 78 LYS A N 1
ATOM 597 C CA . LYS A 1 78 ? -9.101 4.044 8.108 1.00 94.81 78 LYS A CA 1
ATOM 598 C C . LYS A 1 78 ? -7.931 3.410 7.367 1.00 94.81 78 LYS A C 1
ATOM 600 O O . LYS A 1 78 ? -7.467 3.997 6.390 1.00 94.81 78 LYS A O 1
ATOM 605 N N . LEU A 1 79 ? -7.498 2.210 7.762 1.00 94.94 79 LEU A N 1
ATOM 606 C CA . LEU A 1 79 ? -6.423 1.503 7.061 1.00 94.94 79 LEU A CA 1
ATOM 607 C C . LEU A 1 79 ? -6.827 1.181 5.617 1.00 94.94 79 LEU A C 1
ATOM 609 O O . LEU A 1 79 ? -6.036 1.410 4.706 1.00 94.94 79 LEU A O 1
ATOM 613 N N . HIS A 1 80 ? -8.067 0.739 5.382 1.00 95.19 80 HIS A N 1
ATOM 614 C CA . HIS A 1 80 ? -8.575 0.499 4.027 1.00 95.19 80 HIS A CA 1
ATOM 615 C C . HIS A 1 80 ? -8.523 1.773 3.169 1.00 95.19 80 HIS A C 1
ATOM 617 O O . HIS A 1 80 ? -8.076 1.743 2.021 1.00 95.19 80 HIS A O 1
ATOM 623 N N . THR A 1 81 ? -8.944 2.907 3.734 1.00 96.44 81 THR A N 1
ATOM 624 C CA . THR A 1 81 ? -8.904 4.208 3.049 1.00 96.44 81 THR A CA 1
ATOM 625 C C . THR A 1 81 ? -7.473 4.619 2.704 1.00 96.44 81 THR A C 1
ATOM 627 O O . THR A 1 81 ? -7.226 5.079 1.587 1.00 96.44 81 THR A O 1
ATOM 630 N N . ILE A 1 82 ? -6.527 4.418 3.628 1.00 96.44 82 ILE A N 1
ATOM 631 C CA . ILE A 1 82 ? -5.105 4.693 3.394 1.00 96.44 82 ILE A CA 1
ATOM 632 C C . ILE A 1 82 ? -4.582 3.816 2.259 1.00 96.44 82 ILE A C 1
ATOM 634 O O . ILE A 1 82 ? -4.074 4.364 1.288 1.00 96.44 82 ILE A O 1
ATOM 638 N N . ILE A 1 83 ? -4.784 2.492 2.319 1.00 95.94 83 ILE A N 1
ATOM 639 C CA . ILE A 1 83 ? -4.337 1.559 1.270 1.00 95.94 83 ILE A CA 1
ATOM 640 C C . ILE A 1 83 ? -4.855 2.011 -0.096 1.00 95.94 83 ILE A C 1
ATOM 642 O O . ILE A 1 83 ? -4.071 2.156 -1.032 1.00 95.94 83 ILE A O 1
ATOM 646 N N . LYS A 1 84 ? -6.157 2.297 -0.204 1.00 95.75 84 LYS A N 1
ATOM 647 C CA . LYS A 1 84 ? -6.771 2.754 -1.454 1.00 95.75 84 LYS A CA 1
ATOM 648 C C . LYS A 1 84 ? -6.129 4.046 -1.968 1.00 95.75 84 LYS A C 1
ATOM 650 O O . LYS A 1 84 ? -5.740 4.112 -3.132 1.00 95.75 84 LYS A O 1
ATOM 655 N N . SER A 1 85 ? -5.980 5.050 -1.104 1.00 96.62 85 SER A N 1
ATOM 656 C CA . SER A 1 85 ? -5.365 6.336 -1.457 1.00 96.62 85 SER A CA 1
ATOM 657 C C . SER A 1 85 ? -3.909 6.173 -1.904 1.00 96.62 85 SER A C 1
ATOM 659 O O . SER A 1 85 ? -3.498 6.731 -2.923 1.00 96.62 85 SER A O 1
ATOM 661 N N . THR A 1 86 ? -3.128 5.355 -1.192 1.00 95.81 86 THR A N 1
ATOM 662 C CA . THR A 1 86 ? -1.734 5.066 -1.545 1.00 95.81 86 THR A CA 1
ATOM 663 C C . THR A 1 86 ? -1.646 4.333 -2.884 1.00 95.81 86 THR A C 1
ATOM 665 O O . THR A 1 86 ? -0.802 4.682 -3.709 1.00 95.81 86 THR A O 1
ATOM 668 N N . VAL A 1 87 ? -2.536 3.370 -3.147 1.00 95.00 87 VAL A N 1
ATOM 669 C CA . VAL A 1 87 ? -2.580 2.646 -4.426 1.00 95.00 87 VAL A CA 1
ATOM 670 C C . VAL A 1 87 ? -2.927 3.568 -5.591 1.00 95.00 87 VAL A C 1
ATOM 672 O O . VAL A 1 87 ? -2.222 3.580 -6.600 1.00 95.00 87 VAL A O 1
ATOM 675 N N . GLU A 1 88 ? -3.952 4.404 -5.446 1.00 94.94 88 GLU A N 1
ATOM 676 C CA . GLU A 1 88 ? -4.310 5.396 -6.464 1.00 94.94 88 GLU A CA 1
ATOM 677 C C . GLU A 1 88 ? -3.180 6.411 -6.702 1.00 94.94 88 GLU A C 1
ATOM 679 O O . GLU A 1 88 ? -2.888 6.770 -7.847 1.00 94.94 88 GLU A O 1
ATOM 684 N N . GLY A 1 89 ? -2.523 6.866 -5.631 1.00 94.75 89 GLY A N 1
ATOM 685 C CA . GLY A 1 89 ? -1.378 7.773 -5.698 1.00 94.75 89 GLY A CA 1
ATOM 686 C C . GLY A 1 89 ? -0.158 7.153 -6.380 1.00 94.75 89 GLY A C 1
ATOM 687 O O . GLY A 1 89 ? 0.550 7.847 -7.110 1.00 94.75 89 GLY A O 1
ATOM 688 N N . PHE A 1 90 ? 0.068 5.854 -6.186 1.00 94.19 90 PHE A N 1
ATOM 689 C CA . PHE A 1 90 ? 1.115 5.095 -6.864 1.00 94.19 90 PHE A CA 1
ATOM 690 C C . PHE A 1 90 ? 0.832 4.957 -8.362 1.00 94.19 90 PHE A C 1
ATOM 692 O O . PHE A 1 90 ? 1.694 5.284 -9.173 1.00 94.19 90 PHE A O 1
ATOM 699 N N . ILE A 1 91 ? -0.387 4.556 -8.744 1.00 92.25 91 ILE A N 1
ATOM 700 C CA . ILE A 1 91 ? -0.782 4.385 -10.154 1.00 92.25 91 ILE A CA 1
ATOM 701 C C . ILE A 1 91 ? -0.600 5.687 -10.945 1.00 92.25 91 ILE A C 1
ATOM 703 O O . ILE A 1 91 ? -0.115 5.654 -12.071 1.00 92.25 91 ILE A O 1
ATOM 707 N N . LYS A 1 92 ? -0.937 6.840 -10.353 1.00 93.00 92 LYS A N 1
ATOM 708 C CA . LYS A 1 92 ? -0.756 8.163 -10.982 1.00 93.00 92 LYS A CA 1
ATOM 709 C C . LYS A 1 92 ? 0.709 8.533 -11.243 1.00 93.00 92 LYS A C 1
ATOM 711 O O . LYS A 1 92 ? 0.961 9.456 -12.012 1.00 93.00 92 LYS A O 1
ATOM 716 N N . GLN A 1 93 ? 1.651 7.866 -10.579 1.00 90.19 93 GLN A N 1
ATOM 717 C CA . GLN A 1 93 ? 3.089 8.118 -10.698 1.00 90.19 93 GLN A CA 1
ATOM 718 C C . GLN A 1 93 ? 3.814 7.127 -11.618 1.00 90.19 93 GLN A C 1
ATOM 720 O O . GLN A 1 93 ? 4.997 7.339 -11.889 1.00 90.19 93 GLN A O 1
ATOM 725 N N . LEU A 1 94 ? 3.140 6.064 -12.077 1.00 85.19 94 LEU A N 1
ATOM 726 C CA . LEU A 1 94 ? 3.682 5.107 -13.046 1.00 85.19 94 LEU A CA 1
ATOM 727 C C . LEU A 1 94 ? 3.724 5.714 -14.447 1.00 85.19 94 LEU A C 1
ATOM 729 O O . LEU A 1 94 ? 4.813 5.742 -15.055 1.00 85.19 94 LEU A O 1
#

Secondary structure (DSSP, 8-state):
--HHHHHHHHHHHHHHHHHHHHHHHHHHHHHHHSSPPPHHHHHHHHHHHHHHHHHHHHHHHHHHHHTT-TTHHHHHHHHHHHHHHHHHHHHTT-